Protein AF-A0A7J3XGK4-F1 (afdb_monomer_lite)

Secondary structure (DSSP, 8-state):
-HHHHHHHHHHHHHHHHHHHHHHHH----HHHHHHHHHHHHHHHHHHHHHHHT-HHHHHHHHHHHHHHHHHHHHTTS-----------EEEEEE---S--HHHHHHHHHHHTTSEEEEEEPPHHHHHHHHSS--SS-HHHHHHHHHTSTT-SEEEEPPSS-TTHHHH-

Radius of gyration: 22.49 Å; chains: 1; bounding box: 47×20×63 Å

Foldseek 3Di:
DVVLLVVLVLLLVQLVQQLVQFVVFFPDDPVLVVLSVQLVVLSVVLVVCSVVVNSVSSVVSSVSSVVSSVVCVVVVRGDGDGPDPPFDEFEDEDQCFPPDVVNLVVLQVRLVNGAYEYEHEAQLRCCVPVVDGGPDHSVVSLVVVCPRPSHNYYDYADPPDRCVVVVD

pLDDT: mean 93.11, std 8.13, range [58.28, 98.62]

Structure (mmCIF, N/CA/C/O backbone):
data_AF-A0A7J3XGK4-F1
#
_entry.id   AF-A0A7J3XGK4-F1
#
loop_
_atom_site.group_PDB
_atom_site.id
_atom_site.type_symbol
_atom_site.label_atom_id
_atom_site.label_alt_id
_atom_site.label_comp_id
_atom_site.label_asym_id
_atom_site.label_entity_id
_atom_site.label_seq_id
_atom_site.pdbx_PDB_ins_code
_atom_site.Cartn_x
_atom_site.Cartn_y
_atom_site.Cartn_z
_atom_site.occupancy
_atom_site.B_iso_or_equiv
_atom_site.auth_seq_id
_atom_site.auth_comp_id
_atom_site.auth_asym_id
_atom_site.auth_atom_id
_atom_site.pdbx_PDB_model_num
ATOM 1 N N . MET A 1 1 ? 12.797 5.877 7.752 1.00 58.28 1 MET A N 1
ATOM 2 C CA . MET A 1 1 ? 12.320 6.510 9.002 1.00 58.28 1 MET A CA 1
ATOM 3 C C . MET A 1 1 ? 11.193 7.511 8.758 1.00 58.28 1 MET A C 1
ATOM 5 O O . MET A 1 1 ? 10.079 7.204 9.151 1.00 58.28 1 MET A O 1
ATOM 9 N N . ALA A 1 2 ? 11.409 8.640 8.064 1.00 64.44 2 ALA A N 1
ATOM 10 C CA . ALA A 1 2 ? 10.348 9.642 7.834 1.00 64.44 2 ALA A CA 1
ATOM 11 C C . ALA A 1 2 ? 9.125 9.102 7.058 1.00 64.44 2 ALA A C 1
ATOM 13 O O . ALA A 1 2 ? 7.986 9.375 7.422 1.00 64.44 2 ALA A O 1
ATOM 14 N N . GLU A 1 3 ? 9.355 8.275 6.034 1.00 72.81 3 GLU A N 1
ATOM 15 C CA . GLU A 1 3 ? 8.289 7.653 5.233 1.00 72.81 3 GLU A CA 1
ATOM 16 C C . GLU A 1 3 ? 7.440 6.655 6.041 1.00 72.81 3 GLU A C 1
ATOM 18 O O . GLU A 1 3 ? 6.212 6.676 5.977 1.00 72.81 3 GLU A O 1
ATOM 23 N N . GLN A 1 4 ? 8.084 5.819 6.862 1.00 74.50 4 GLN A N 1
ATOM 24 C CA . GLN A 1 4 ? 7.395 4.879 7.754 1.00 74.50 4 GLN A CA 1
ATOM 25 C C . GLN A 1 4 ? 6.566 5.624 8.804 1.00 74.50 4 GLN A C 1
ATOM 27 O O . GLN A 1 4 ?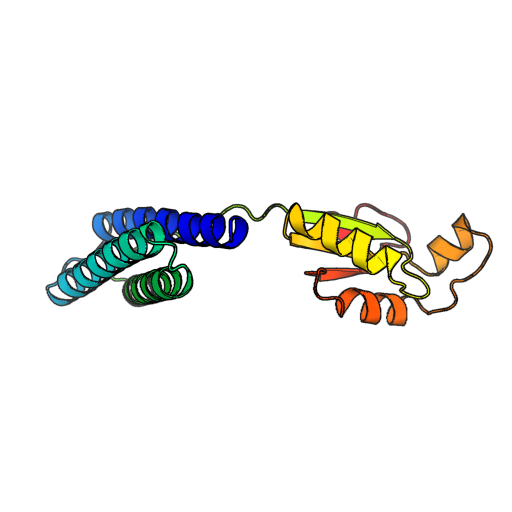 5.404 5.285 9.007 1.00 74.50 4 GLN A O 1
ATOM 32 N N . ALA A 1 5 ? 7.120 6.681 9.403 1.00 78.38 5 ALA A N 1
ATOM 33 C CA . ALA A 1 5 ? 6.404 7.516 10.362 1.00 78.38 5 ALA A CA 1
ATOM 34 C C . ALA A 1 5 ? 5.151 8.164 9.746 1.00 78.38 5 ALA A C 1
ATOM 36 O O . ALA A 1 5 ? 4.084 8.144 10.358 1.00 78.38 5 ALA A O 1
ATOM 37 N N . ALA A 1 6 ? 5.259 8.704 8.526 1.00 81.06 6 ALA A N 1
ATOM 38 C CA . ALA A 1 6 ? 4.127 9.290 7.809 1.00 81.06 6 ALA A CA 1
ATOM 39 C C . ALA A 1 6 ? 3.041 8.246 7.501 1.00 81.06 6 ALA A C 1
ATOM 41 O O . ALA A 1 6 ? 1.852 8.513 7.678 1.00 81.06 6 ALA A O 1
ATOM 42 N N . ARG A 1 7 ? 3.449 7.038 7.098 1.00 84.06 7 ARG A N 1
ATOM 43 C CA . ARG A 1 7 ? 2.535 5.932 6.803 1.00 84.06 7 ARG A CA 1
ATOM 44 C C . ARG A 1 7 ? 1.763 5.474 8.040 1.00 84.06 7 ARG A C 1
ATOM 46 O O . ARG A 1 7 ? 0.538 5.411 7.991 1.00 84.06 7 ARG A O 1
ATOM 53 N N . VAL A 1 8 ? 2.460 5.201 9.145 1.00 90.56 8 VAL A N 1
ATOM 54 C CA . VAL A 1 8 ? 1.820 4.770 10.400 1.00 90.56 8 VAL A CA 1
ATOM 55 C C . VAL A 1 8 ? 0.898 5.857 10.942 1.00 90.56 8 VAL A C 1
ATOM 57 O O . VAL A 1 8 ? -0.2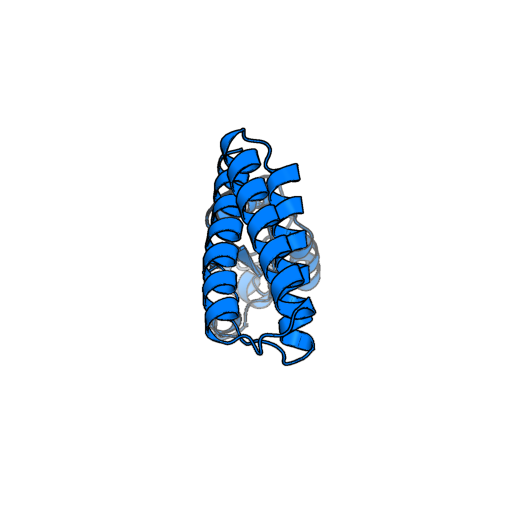17 5.555 11.354 1.00 90.56 8 VAL A O 1
ATOM 60 N N . ARG A 1 9 ? 1.301 7.132 10.862 1.00 91.56 9 ARG A N 1
ATOM 61 C CA . ARG A 1 9 ? 0.440 8.262 11.234 1.00 91.56 9 ARG A CA 1
ATOM 62 C C . ARG A 1 9 ? -0.859 8.286 10.427 1.00 91.56 9 ARG A C 1
ATOM 64 O O . ARG A 1 9 ? -1.925 8.436 11.012 1.00 91.56 9 ARG A O 1
ATOM 71 N N . GLY A 1 10 ? -0.778 8.068 9.113 1.00 89.69 10 GLY A N 1
ATOM 72 C CA . GLY A 1 10 ? -1.961 7.953 8.260 1.00 89.69 10 GLY A CA 1
ATOM 73 C C . GLY A 1 10 ? -2.892 6.810 8.680 1.00 89.69 10 GLY A C 1
ATOM 74 O O . GLY A 1 10 ? -4.109 6.986 8.685 1.00 89.69 10 GLY A O 1
ATOM 75 N N . TYR A 1 11 ? -2.339 5.663 9.088 1.00 93.25 11 TYR A N 1
ATOM 76 C CA . TYR A 1 11 ? -3.133 4.546 9.608 1.00 93.25 11 TYR A CA 1
ATOM 77 C C . TYR A 1 11 ? -3.801 4.871 10.948 1.00 93.25 11 TYR A C 1
ATOM 79 O O . TYR A 1 11 ? -4.999 4.649 11.092 1.00 93.25 11 TYR A O 1
ATOM 87 N N . VAL A 1 12 ? -3.077 5.487 11.886 1.00 95.12 12 VAL A N 1
ATOM 88 C CA . VAL A 1 12 ? -3.631 5.949 13.172 1.00 95.12 12 VAL A CA 1
ATOM 89 C C . VAL A 1 12 ? -4.771 6.954 12.961 1.00 95.12 12 VAL A C 1
ATOM 91 O O . VAL A 1 12 ? -5.818 6.850 13.599 1.00 95.12 12 VAL A O 1
ATOM 94 N N . GLU A 1 13 ? -4.611 7.911 12.045 1.00 94.06 13 GLU A N 1
ATOM 95 C CA . GLU A 1 13 ? -5.657 8.887 11.714 1.00 94.06 13 GLU A CA 1
ATOM 96 C C . GLU A 1 13 ? -6.886 8.240 11.060 1.00 94.06 13 GLU A C 1
ATOM 98 O O . GLU A 1 13 ? -8.018 8.628 11.362 1.00 94.06 13 GLU A O 1
ATOM 103 N N . SER A 1 14 ? -6.678 7.263 10.171 1.00 93.69 14 SER A N 1
ATOM 104 C CA . SER A 1 14 ? -7.757 6.487 9.548 1.00 93.69 14 SER A CA 1
ATOM 105 C C . SER A 1 14 ? -8.525 5.672 10.591 1.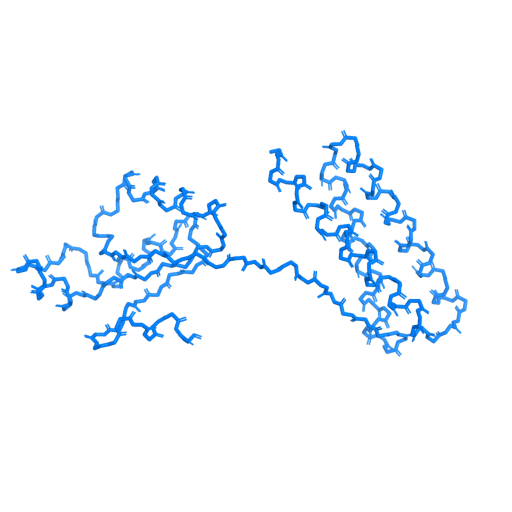00 93.69 14 SER A C 1
ATOM 107 O O . SER A 1 14 ? -9.751 5.761 10.640 1.00 93.69 14 SER A O 1
ATOM 109 N N . LEU A 1 15 ? -7.813 4.953 11.466 1.00 96.00 15 LEU A N 1
ATOM 110 C CA . LEU A 1 15 ? -8.390 4.170 12.558 1.00 96.00 15 LEU A CA 1
ATOM 111 C C . LEU A 1 15 ? -9.196 5.031 13.524 1.00 96.00 15 LEU A C 1
ATOM 113 O O . LEU A 1 15 ? -10.334 4.692 13.824 1.00 96.00 15 LEU A O 1
ATOM 117 N N . SER A 1 16 ? -8.652 6.173 13.942 1.00 96.50 16 SER A N 1
ATOM 118 C CA . SER A 1 16 ? -9.355 7.118 14.814 1.00 96.50 16 SER A CA 1
ATOM 119 C C . SER A 1 16 ? -10.711 7.540 14.231 1.00 96.50 16 SER A C 1
ATOM 121 O O . SER A 1 16 ? -11.732 7.495 14.911 1.00 96.50 16 SER A O 1
ATOM 123 N N . LYS A 1 17 ? -10.757 7.877 12.934 1.00 95.31 17 LYS A N 1
ATOM 124 C CA . LYS A 1 17 ? -12.008 8.262 12.257 1.00 95.31 17 LYS A CA 1
ATOM 125 C C . LYS A 1 17 ? -12.980 7.092 12.109 1.00 95.31 17 LYS A C 1
ATOM 127 O O . LYS A 1 17 ? -14.165 7.259 12.381 1.00 95.31 17 LYS A O 1
ATOM 132 N N . ALA A 1 18 ? -12.484 5.929 11.688 1.00 96.31 18 ALA A N 1
ATOM 133 C CA . ALA A 1 18 ? -13.298 4.727 11.524 1.00 96.31 18 ALA A CA 1
ATOM 134 C C . ALA A 1 18 ? -13.924 4.280 12.851 1.00 96.31 18 ALA A C 1
ATOM 136 O O . ALA A 1 18 ? -15.085 3.888 12.881 1.00 96.31 18 ALA A O 1
ATOM 137 N N . LEU A 1 19 ? -13.181 4.393 13.952 1.00 96.94 19 LEU A N 1
ATOM 138 C CA . LEU A 1 19 ? -13.653 4.060 15.288 1.00 96.94 19 LEU A CA 1
ATOM 139 C C . LEU A 1 19 ? -14.762 5.015 15.763 1.00 96.94 19 LEU A C 1
ATOM 141 O O . LEU A 1 19 ? -15.783 4.555 16.270 1.00 96.94 19 LEU A O 1
ATOM 145 N N . GLU A 1 20 ? -14.620 6.324 15.543 1.00 96.75 20 GLU A N 1
ATOM 146 C CA . GLU A 1 20 ? -15.681 7.296 15.851 1.00 96.75 20 GLU A CA 1
ATOM 147 C C . GLU A 1 20 ? -16.951 7.052 15.017 1.00 96.75 20 GLU A C 1
ATOM 149 O O . GLU A 1 20 ? -18.065 7.056 15.545 1.00 96.75 20 GLU A O 1
ATOM 154 N N . GLU A 1 21 ? -16.796 6.749 13.725 1.00 96.69 21 GLU A N 1
ATOM 155 C CA . GLU A 1 21 ? -17.900 6.327 12.856 1.00 96.69 21 GLU A CA 1
ATOM 156 C C . GLU A 1 21 ? -18.571 5.038 13.351 1.00 96.69 21 GLU A C 1
ATOM 158 O O . GLU A 1 21 ? -19.802 4.961 13.403 1.00 96.69 21 GLU A O 1
ATOM 163 N N . ALA A 1 22 ? -17.767 4.046 13.741 1.00 96.31 22 ALA A N 1
ATOM 164 C CA . ALA A 1 22 ? -18.244 2.764 14.231 1.00 96.31 22 ALA A CA 1
ATOM 165 C C . ALA A 1 22 ? -19.036 2.927 15.533 1.00 96.31 22 ALA A C 1
ATOM 167 O O . ALA A 1 22 ? -20.109 2.343 15.674 1.00 96.31 22 ALA A O 1
ATOM 168 N N . LYS A 1 23 ? -18.558 3.761 16.463 1.00 97.00 23 LYS A N 1
ATOM 169 C CA . LYS A 1 23 ? -19.255 4.094 17.715 1.00 97.00 23 LYS A CA 1
ATOM 170 C C . LYS A 1 23 ? -20.601 4.760 17.451 1.00 97.00 23 LYS A C 1
ATOM 172 O O . LYS A 1 23 ? -21.606 4.382 18.049 1.00 97.00 23 LYS A O 1
ATOM 177 N N . ALA A 1 24 ? -20.643 5.716 16.526 1.00 96.38 24 ALA A N 1
ATOM 178 C CA . ALA A 1 24 ? -21.870 6.435 16.197 1.00 96.38 24 ALA A CA 1
ATOM 179 C C . ALA A 1 24 ? -22.964 5.532 15.593 1.00 96.38 24 ALA A C 1
ATOM 181 O O . ALA A 1 24 ? -24.147 5.854 15.695 1.00 96.38 24 ALA A O 1
ATOM 182 N N . ARG A 1 25 ? -22.582 4.417 14.956 1.00 95.94 25 ARG A N 1
ATOM 183 C CA . ARG A 1 25 ? -23.495 3.523 14.219 1.00 95.94 25 ARG A CA 1
ATOM 184 C C . ARG A 1 25 ? -23.607 2.116 14.810 1.00 95.94 25 ARG A C 1
ATOM 186 O O . ARG A 1 25 ? -24.273 1.264 14.222 1.00 95.94 25 ARG A O 1
ATOM 193 N N . ALA A 1 26 ? -22.969 1.858 15.950 1.00 95.50 26 ALA A N 1
ATOM 194 C CA . ALA A 1 26 ? -22.941 0.537 16.559 1.00 95.50 26 ALA A CA 1
ATOM 195 C C . ALA A 1 26 ? -24.309 0.122 17.119 1.00 95.50 26 ALA A C 1
ATOM 197 O O . ALA A 1 26 ? -25.015 0.886 17.779 1.00 95.50 26 ALA A O 1
ATOM 198 N N . ARG A 1 27 ? -24.646 -1.150 16.914 1.00 95.44 27 ARG A N 1
ATOM 199 C CA . ARG A 1 27 ? -25.719 -1.857 17.612 1.00 95.44 27 ARG A CA 1
ATOM 200 C C . ARG A 1 27 ? -25.179 -2.323 18.956 1.00 95.44 27 ARG A C 1
ATOM 202 O O . ARG A 1 27 ? -24.599 -3.399 19.064 1.00 95.44 27 ARG A O 1
ATOM 209 N N . TRP A 1 28 ? -25.317 -1.472 19.964 1.00 97.06 28 TRP A N 1
ATOM 210 C CA . TRP A 1 28 ? -24.689 -1.685 21.261 1.00 97.06 28 TRP A CA 1
ATOM 211 C C . TRP A 1 28 ? -25.213 -2.930 21.988 1.00 97.06 28 TRP A C 1
ATOM 213 O O . TRP A 1 28 ? -26.389 -3.032 22.330 1.00 97.06 28 TRP A O 1
ATOM 223 N N . SER A 1 29 ? -24.288 -3.844 22.271 1.00 96.88 29 SER A N 1
ATOM 224 C CA . SER A 1 29 ? -24.397 -4.917 23.258 1.00 96.88 29 SER A CA 1
ATOM 225 C C . SER A 1 29 ? -23.173 -4.861 24.175 1.00 96.88 29 SER A C 1
ATOM 227 O O . SER A 1 29 ? -22.225 -4.117 23.908 1.00 96.88 29 SER A O 1
ATOM 229 N N . ARG A 1 30 ? -23.157 -5.662 25.244 1.00 97.12 30 ARG A N 1
ATOM 230 C CA . ARG A 1 30 ? -21.994 -5.747 26.139 1.00 97.12 30 ARG A CA 1
ATOM 231 C C . ARG A 1 30 ? -20.737 -6.207 25.392 1.00 97.12 30 ARG A C 1
ATOM 233 O O . ARG A 1 30 ? -19.654 -5.686 25.630 1.00 97.12 30 ARG A O 1
ATOM 240 N N . GLU A 1 31 ? -20.895 -7.157 24.478 1.00 96.75 31 GLU A N 1
ATOM 241 C CA . GLU A 1 31 ? -19.822 -7.710 23.650 1.00 96.75 31 GLU A CA 1
ATOM 242 C C . GLU A 1 31 ? -19.295 -6.661 22.665 1.00 96.75 31 GLU A C 1
ATOM 244 O O . GLU A 1 31 ? -18.086 -6.477 22.551 1.00 96.75 31 GLU A O 1
ATOM 249 N N . VAL A 1 32 ? -20.194 -5.920 22.005 1.00 97.56 32 VAL A N 1
ATOM 250 C CA . VAL A 1 32 ? -19.811 -4.826 21.097 1.00 97.56 32 VAL A CA 1
ATOM 251 C C . VAL A 1 32 ? -19.089 -3.718 21.859 1.00 97.56 32 VAL A C 1
ATOM 253 O O . VAL A 1 32 ? -18.067 -3.222 21.390 1.00 97.56 32 VAL A O 1
ATOM 256 N N . GLN A 1 33 ? -19.577 -3.359 23.049 1.00 97.75 33 GLN A N 1
ATOM 257 C CA . GLN A 1 33 ? -18.936 -2.358 23.897 1.00 97.75 33 GLN A CA 1
ATOM 258 C C . GLN A 1 33 ? -17.512 -2.768 24.283 1.00 97.75 33 GLN A C 1
ATOM 260 O O . GLN A 1 33 ? -16.612 -1.934 24.230 1.00 97.75 33 GLN A O 1
ATOM 265 N N . GLU A 1 34 ? -17.287 -4.041 24.614 1.00 98.06 34 GLU A N 1
ATOM 266 C CA . GLU A 1 34 ? -15.948 -4.527 24.951 1.00 98.06 34 GLU A CA 1
ATOM 267 C C . GLU A 1 34 ? -15.011 -4.545 23.738 1.00 98.06 34 GLU A C 1
ATOM 269 O O . GLU A 1 34 ? -13.865 -4.118 23.853 1.00 98.06 34 GLU A O 1
ATOM 274 N N . ILE A 1 35 ? -15.488 -4.967 22.562 1.00 98.06 35 ILE A N 1
ATOM 275 C CA . ILE A 1 35 ? -14.665 -4.971 21.343 1.00 98.06 35 ILE A CA 1
ATOM 276 C C . ILE A 1 35 ? -14.282 -3.543 20.940 1.00 98.06 35 ILE A C 1
ATOM 278 O O . ILE A 1 35 ? -13.116 -3.289 20.649 1.00 98.06 35 ILE A O 1
ATOM 282 N N . VAL A 1 36 ? -15.227 -2.597 20.980 1.00 97.94 36 VAL A N 1
ATOM 283 C CA . VAL A 1 36 ? -14.938 -1.183 20.694 1.00 97.94 36 VAL A CA 1
ATOM 284 C C . VAL A 1 36 ? -13.947 -0.609 21.708 1.00 97.94 36 VAL A C 1
ATOM 286 O O . VAL A 1 36 ? -12.986 0.043 21.304 1.00 97.94 36 VAL A O 1
ATOM 289 N N . ARG A 1 37 ? -14.122 -0.903 23.003 1.00 98.19 37 ARG A N 1
ATOM 290 C CA . ARG A 1 37 ? -13.188 -0.484 24.060 1.00 98.19 37 ARG A CA 1
ATOM 291 C C . ARG A 1 37 ? -11.782 -1.036 23.822 1.00 98.19 37 ARG A C 1
ATOM 293 O O . ARG A 1 37 ? -10.803 -0.317 23.994 1.00 98.19 37 ARG A O 1
ATOM 300 N N . LEU A 1 38 ? -11.661 -2.303 23.423 1.00 98.38 38 LEU A N 1
ATOM 301 C CA . LEU A 1 38 ? -10.371 -2.897 23.072 1.00 98.38 38 LEU A CA 1
ATOM 302 C C . LEU A 1 38 ? -9.751 -2.193 21.859 1.00 98.38 38 LEU A C 1
ATOM 304 O O . LEU A 1 38 ? -8.581 -1.826 21.920 1.00 98.38 38 LEU A O 1
ATOM 308 N N . SER A 1 39 ? -10.518 -1.932 20.797 1.00 98.19 39 SER A N 1
ATOM 309 C CA . SER A 1 39 ? -10.035 -1.153 19.648 1.00 98.19 39 SER A CA 1
ATOM 310 C C . SER A 1 39 ? -9.554 0.251 20.043 1.00 98.19 39 SER A C 1
ATOM 312 O O . SER A 1 39 ? -8.544 0.708 19.510 1.00 98.19 39 SER A O 1
ATOM 314 N N . GLU A 1 40 ? -10.225 0.923 20.987 1.00 98.31 40 GLU A N 1
ATOM 315 C CA . GLU A 1 40 ? -9.792 2.217 21.542 1.00 98.31 40 GLU A CA 1
ATOM 316 C C . GLU A 1 40 ? -8.447 2.115 22.266 1.00 98.31 40 GLU A C 1
ATOM 318 O O . GLU A 1 40 ? -7.557 2.925 22.017 1.00 98.31 40 GLU A O 1
ATOM 323 N N . LEU A 1 41 ? -8.269 1.100 23.116 1.00 98.56 41 LEU A N 1
ATOM 324 C CA . LEU A 1 41 ? -7.006 0.886 23.828 1.00 98.56 41 LEU A CA 1
ATOM 325 C C . LEU A 1 41 ? -5.843 0.661 22.857 1.00 98.56 41 LEU A C 1
ATOM 327 O O . LEU A 1 41 ? -4.813 1.318 22.972 1.00 98.56 41 LEU A O 1
ATOM 331 N N . TYR A 1 42 ? -6.035 -0.181 21.841 1.00 98.62 42 TYR A N 1
ATOM 332 C CA . TYR A 1 42 ? -5.006 -0.421 20.828 1.00 98.62 42 TYR A CA 1
ATOM 333 C C . TYR A 1 42 ? -4.724 0.808 19.947 1.00 98.62 42 TYR A C 1
ATOM 335 O O . TYR A 1 42 ? -3.601 0.974 19.469 1.00 98.62 42 TYR A O 1
ATOM 343 N N . LEU A 1 43 ? -5.702 1.697 19.739 1.00 98.25 43 LEU A N 1
ATOM 344 C CA . LEU A 1 43 ? -5.465 2.988 19.090 1.00 98.25 43 LEU A CA 1
ATOM 345 C C . LEU A 1 43 ? -4.577 3.898 19.957 1.00 98.25 43 LEU A C 1
ATOM 347 O O . LEU A 1 43 ? -3.685 4.560 19.423 1.00 98.25 43 LEU A O 1
ATOM 351 N N . GLU A 1 44 ? -4.794 3.935 21.273 1.00 98.50 44 GLU A N 1
ATOM 352 C CA . GLU A 1 44 ? -3.934 4.688 22.194 1.00 98.50 44 GLU A CA 1
ATOM 353 C C . GLU A 1 44 ? -2.522 4.092 22.272 1.00 98.50 44 GLU A C 1
ATOM 355 O O . GLU A 1 44 ? -1.544 4.838 22.175 1.00 98.50 44 GLU A O 1
ATOM 360 N N . ASP A 1 45 ? -2.394 2.764 22.307 1.00 98.56 45 ASP A N 1
ATOM 361 C CA . ASP A 1 45 ? -1.098 2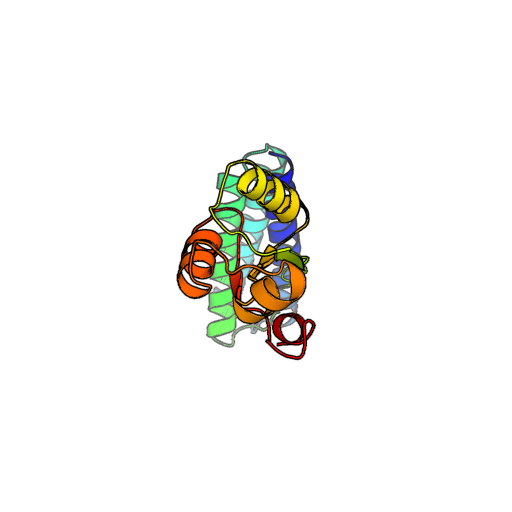.080 22.226 1.00 98.56 45 ASP A CA 1
ATOM 362 C C . ASP A 1 45 ? -0.375 2.428 20.917 1.00 98.56 45 ASP A C 1
ATOM 364 O O . ASP A 1 45 ? 0.807 2.779 20.915 1.00 98.56 45 ASP A O 1
ATOM 368 N N . ALA A 1 46 ? -1.090 2.421 19.788 1.00 98.19 46 ALA A N 1
ATOM 369 C CA . ALA A 1 46 ? -0.523 2.808 18.501 1.00 98.19 46 ALA A CA 1
ATOM 370 C C . ALA A 1 46 ? -0.001 4.254 18.504 1.00 98.19 46 ALA A C 1
ATOM 372 O O . ALA A 1 46 ? 1.095 4.513 17.999 1.00 98.19 46 ALA A O 1
ATOM 373 N N . LYS A 1 47 ? -0.753 5.200 19.086 1.00 98.00 47 LYS A N 1
ATOM 374 C CA . LYS A 1 47 ? -0.314 6.598 19.249 1.00 98.00 47 LYS A CA 1
ATOM 375 C C . LYS A 1 47 ? 0.923 6.692 20.144 1.00 98.00 47 LYS A C 1
ATOM 377 O O . LYS A 1 47 ? 1.853 7.431 19.814 1.00 98.00 47 LYS A O 1
ATOM 382 N N . TYR A 1 48 ? 0.954 5.929 21.235 1.00 98.19 48 TYR A N 1
ATOM 383 C CA . TYR A 1 48 ? 2.076 5.877 22.165 1.00 98.19 48 TYR A CA 1
ATOM 384 C C . TYR A 1 48 ? 3.351 5.370 21.483 1.00 98.19 48 TYR A C 1
ATOM 386 O O . TYR A 1 48 ? 4.349 6.093 21.437 1.00 98.19 48 TYR A O 1
ATOM 394 N N . TYR A 1 49 ? 3.319 4.190 20.860 1.00 97.88 49 TYR A N 1
ATOM 395 C CA . TYR A 1 49 ? 4.490 3.624 20.182 1.00 97.88 49 TYR A CA 1
ATOM 396 C C . TYR A 1 49 ? 4.941 4.466 18.982 1.00 97.88 49 TYR A C 1
ATOM 398 O O . TYR A 1 49 ? 6.143 4.629 18.760 1.00 97.88 49 TYR A O 1
ATOM 406 N N . LEU A 1 50 ? 4.003 5.094 18.260 1.00 95.75 50 LEU A N 1
ATOM 407 C CA . LEU A 1 50 ? 4.332 6.060 17.210 1.00 95.75 50 LEU A CA 1
ATOM 408 C C . LEU A 1 50 ? 5.117 7.256 17.769 1.00 95.75 50 LEU A C 1
ATOM 410 O O . LEU A 1 50 ? 6.071 7.701 17.129 1.00 95.75 50 LEU A O 1
ATOM 414 N N . SER A 1 51 ? 4.745 7.762 18.950 1.00 96.06 51 SER A N 1
ATOM 415 C CA . SER A 1 51 ? 5.443 8.879 19.606 1.00 96.06 51 SER A CA 1
ATOM 416 C C . SER A 1 51 ? 6.870 8.523 20.038 1.00 96.06 51 SER A C 1
ATOM 418 O O . SER A 1 51 ? 7.749 9.381 20.009 1.00 96.06 51 SER A O 1
ATOM 420 N N . LEU A 1 52 ? 7.116 7.249 20.362 1.00 96.56 52 LEU A N 1
ATOM 421 C CA . LEU A 1 52 ? 8.441 6.716 20.688 1.00 96.56 52 LEU A CA 1
ATOM 422 C C . LEU A 1 52 ? 9.290 6.383 19.450 1.00 96.56 52 LEU A C 1
ATOM 424 O O . LEU A 1 52 ? 10.472 6.073 19.581 1.00 96.56 52 LEU A O 1
ATOM 428 N N . GLY A 1 53 ? 8.707 6.428 18.249 1.00 94.12 53 GLY A N 1
ATOM 429 C CA . GLY A 1 53 ? 9.378 6.024 17.014 1.00 94.12 53 GLY A CA 1
ATOM 430 C C . GLY A 1 53 ? 9.423 4.508 16.778 1.00 94.12 53 GLY A C 1
ATOM 431 O O . GLY A 1 53 ? 10.093 4.070 15.841 1.00 94.12 53 GLY A O 1
ATOM 432 N N . ASP A 1 54 ? 8.702 3.708 17.572 1.00 96.69 54 ASP A N 1
ATOM 433 C CA . ASP A 1 54 ? 8.533 2.270 17.342 1.00 96.69 54 ASP A CA 1
ATOM 434 C C . ASP A 1 54 ? 7.392 2.022 16.344 1.00 96.69 54 ASP A C 1
ATOM 436 O O . ASP A 1 54 ? 6.242 1.730 16.683 1.00 96.69 54 ASP A O 1
ATOM 440 N N . TYR A 1 55 ? 7.722 2.176 15.063 1.00 93.88 55 TYR A N 1
ATOM 441 C CA . TYR A 1 55 ? 6.750 2.074 13.976 1.00 93.88 55 TYR A CA 1
ATOM 442 C C . TYR A 1 55 ? 6.237 0.650 13.751 1.00 93.88 55 TYR A C 1
ATOM 444 O O . TYR A 1 55 ? 5.141 0.489 13.214 1.00 93.88 55 TYR A O 1
ATOM 452 N N . ILE A 1 56 ? 7.008 -0.375 14.122 1.00 95.19 56 ILE A N 1
ATOM 453 C CA . ILE A 1 56 ? 6.606 -1.773 13.932 1.00 95.19 56 ILE A CA 1
ATOM 454 C C . ILE A 1 56 ? 5.503 -2.100 14.932 1.00 95.19 56 ILE A C 1
ATOM 456 O O . ILE A 1 56 ? 4.419 -2.517 14.518 1.00 95.19 56 ILE A O 1
ATOM 460 N N . THR A 1 57 ? 5.743 -1.829 16.216 1.00 97.62 57 THR A N 1
ATOM 461 C CA . THR A 1 57 ? 4.755 -2.067 17.271 1.00 97.62 57 THR A CA 1
ATOM 462 C C . THR A 1 57 ? 3.522 -1.193 17.063 1.00 97.62 57 THR A C 1
ATOM 464 O O . THR A 1 57 ? 2.405 -1.702 17.095 1.00 97.62 57 THR A O 1
ATOM 467 N N . ALA A 1 58 ? 3.700 0.085 16.707 1.00 97.62 58 ALA A N 1
ATOM 468 C CA . ALA A 1 58 ? 2.577 0.959 16.375 1.00 97.62 58 ALA A CA 1
ATOM 469 C C . ALA A 1 58 ? 1.722 0.407 15.218 1.00 97.62 58 ALA A C 1
ATOM 471 O O . ALA A 1 58 ? 0.496 0.416 15.300 1.00 97.62 58 ALA A O 1
ATOM 472 N N . THR A 1 59 ? 2.346 -0.120 14.156 1.00 96.38 59 THR A N 1
ATOM 473 C CA . THR A 1 59 ? 1.614 -0.740 13.034 1.00 96.38 59 THR A CA 1
ATOM 474 C C . THR A 1 59 ? 0.857 -1.990 13.477 1.00 96.38 59 THR A C 1
ATOM 476 O O . THR A 1 59 ? -0.277 -2.191 13.048 1.00 96.38 59 THR A O 1
ATOM 479 N N . ALA A 1 60 ? 1.458 -2.820 14.335 1.00 98.12 60 ALA A N 1
ATOM 480 C CA . ALA A 1 60 ? 0.811 -4.016 14.866 1.00 98.12 60 ALA A CA 1
ATOM 481 C C . ALA A 1 60 ? -0.428 -3.665 15.706 1.00 98.12 60 ALA A C 1
ATOM 483 O O . ALA A 1 60 ? -1.481 -4.274 15.516 1.00 98.12 60 ALA A O 1
ATOM 484 N N . CYS A 1 61 ? -0.332 -2.642 16.563 1.00 98.44 61 CYS A N 1
ATOM 485 C CA . CYS A 1 61 ? -1.464 -2.143 17.345 1.00 98.44 61 CYS A CA 1
ATOM 486 C C . CYS A 1 61 ? -2.602 -1.640 16.446 1.00 98.44 61 CYS A C 1
ATOM 488 O O . CYS A 1 61 ? -3.759 -2.000 16.670 1.00 98.44 61 CYS A O 1
ATOM 490 N N . VAL A 1 62 ? -2.281 -0.877 15.390 1.00 97.56 62 VAL A N 1
ATOM 491 C CA . VAL A 1 62 ? -3.293 -0.433 14.419 1.00 97.56 62 VAL A CA 1
ATOM 492 C C . VAL A 1 62 ? -3.962 -1.628 13.744 1.00 97.56 62 VAL A C 1
ATOM 494 O O . VAL A 1 62 ? -5.182 -1.727 13.786 1.00 97.56 62 VAL A O 1
ATOM 497 N N . ALA A 1 63 ? -3.190 -2.563 13.185 1.00 97.44 63 ALA A N 1
ATOM 498 C CA . ALA A 1 63 ? -3.739 -3.716 12.471 1.00 97.44 63 ALA A CA 1
ATOM 499 C C . ALA A 1 63 ? -4.660 -4.577 13.356 1.00 97.44 63 ALA A C 1
ATOM 501 O O . ALA A 1 63 ? -5.687 -5.071 12.888 1.00 97.44 63 ALA A O 1
ATOM 502 N N . TYR A 1 64 ? -4.323 -4.731 14.641 1.00 98.38 64 TYR A N 1
ATOM 503 C CA . TYR A 1 64 ? -5.169 -5.446 15.594 1.00 98.38 64 TYR A CA 1
ATOM 504 C C . TYR A 1 64 ? -6.507 -4.724 15.823 1.00 98.38 64 TYR A C 1
ATOM 506 O O . TYR A 1 64 ? -7.569 -5.338 15.713 1.00 98.38 64 TYR A O 1
ATOM 514 N N . ALA A 1 65 ? -6.474 -3.412 16.073 1.00 98.19 65 ALA A N 1
ATOM 515 C CA . ALA A 1 65 ? -7.681 -2.606 16.249 1.00 98.19 65 ALA A CA 1
ATOM 516 C C . ALA A 1 65 ? -8.556 -2.549 14.984 1.00 98.19 65 ALA A C 1
ATOM 518 O O . ALA A 1 65 ? -9.783 -2.615 15.094 1.00 98.19 65 ALA A O 1
ATOM 519 N N . GLU A 1 66 ? -7.942 -2.462 13.797 1.00 97.69 66 GLU A N 1
ATOM 520 C CA . GLU A 1 66 ? -8.643 -2.522 12.509 1.00 97.69 66 GLU A CA 1
ATOM 521 C C . GLU A 1 66 ? -9.373 -3.859 12.342 1.00 97.69 66 GLU A C 1
ATOM 523 O O . GLU A 1 66 ? -10.556 -3.864 12.010 1.00 97.69 66 GLU A O 1
ATOM 528 N N . GLY A 1 67 ? -8.713 -4.982 12.652 1.00 98.06 67 GLY A N 1
ATOM 529 C CA . GLY A 1 67 ? -9.321 -6.314 12.588 1.00 98.06 67 GLY A CA 1
ATOM 530 C C . GLY A 1 67 ? -10.511 -6.488 13.539 1.00 98.06 67 GLY A C 1
ATOM 531 O O . GLY A 1 67 ? -11.533 -7.060 13.153 1.00 98.06 67 GLY A O 1
ATOM 532 N N . LEU A 1 68 ? -10.418 -5.946 14.759 1.00 98.19 68 LEU A N 1
ATOM 533 C CA . LEU A 1 68 ? -11.534 -5.925 15.709 1.00 98.19 68 LEU A CA 1
ATOM 534 C C . LEU A 1 68 ? -12.740 -5.154 15.148 1.00 98.19 68 LEU A C 1
ATOM 536 O O . LEU A 1 68 ? -13.854 -5.680 15.147 1.00 98.19 68 LEU A O 1
ATOM 540 N N . LEU A 1 69 ? -12.530 -3.946 14.618 1.00 97.50 69 LEU A N 1
ATOM 541 C CA . LEU A 1 69 ? -13.607 -3.151 14.017 1.00 97.50 69 LEU A CA 1
ATOM 542 C C . LEU A 1 69 ? -14.184 -3.815 12.763 1.00 97.50 69 LEU A C 1
ATOM 544 O O . LEU A 1 69 ? -15.405 -3.869 12.599 1.00 97.50 69 LEU A O 1
ATOM 548 N N . ASP A 1 70 ? -13.330 -4.359 11.896 1.00 97.94 70 ASP A N 1
ATOM 549 C CA . ASP A 1 70 ? -13.758 -5.072 10.694 1.00 97.94 70 ASP A CA 1
ATOM 550 C C . ASP A 1 70 ? -14.638 -6.273 11.042 1.00 97.94 70 ASP A C 1
ATOM 552 O O . ASP A 1 70 ? -15.646 -6.492 10.370 1.00 97.94 70 ASP A O 1
ATOM 556 N N . SER A 1 71 ? -14.334 -6.994 12.126 1.00 98.12 71 SER A N 1
ATOM 557 C CA . SER A 1 71 ? -15.183 -8.093 12.593 1.00 98.12 71 SER A CA 1
ATOM 558 C C . SER A 1 71 ? -16.597 -7.620 12.954 1.00 98.12 71 SER A C 1
ATOM 560 O O . SER A 1 71 ? -17.577 -8.235 12.533 1.00 98.12 71 SER A O 1
ATOM 562 N N . LEU A 1 72 ? -16.729 -6.479 13.644 1.00 97.94 72 LEU A N 1
ATOM 563 C CA . LEU A 1 72 ? -18.032 -5.900 13.985 1.00 97.94 72 LEU A CA 1
ATOM 564 C C . LEU A 1 72 ? -18.805 -5.479 12.734 1.00 97.94 72 LEU A C 1
ATOM 566 O O . LEU A 1 72 ? -20.012 -5.717 12.646 1.00 97.94 72 LEU A O 1
ATOM 570 N N . ARG A 1 73 ? -18.115 -4.889 11.752 1.00 97.25 73 ARG A N 1
ATOM 571 C CA . ARG A 1 73 ? -18.719 -4.521 10.466 1.00 97.25 73 ARG A CA 1
ATOM 572 C C . ARG A 1 73 ? -19.191 -5.746 9.690 1.00 97.25 73 ARG A C 1
ATOM 574 O O . ARG A 1 73 ? -20.317 -5.768 9.211 1.00 97.25 73 ARG A O 1
ATOM 581 N N . MET A 1 74 ? -18.368 -6.790 9.603 1.00 97.44 74 MET A N 1
ATOM 582 C CA . MET A 1 74 ? -18.713 -8.038 8.908 1.00 97.44 74 MET A CA 1
ATOM 583 C C . MET A 1 74 ? -19.918 -8.749 9.533 1.00 97.44 74 MET A C 1
ATOM 585 O O . MET A 1 74 ? -20.692 -9.385 8.823 1.00 97.44 74 MET A O 1
ATOM 589 N N . LEU A 1 75 ? -20.098 -8.617 10.848 1.00 97.44 75 LEU A N 1
ATOM 590 C CA . LEU A 1 75 ? -21.262 -9.135 11.568 1.00 97.44 75 LEU A CA 1
ATOM 591 C C . LEU A 1 75 ? -22.504 -8.229 11.455 1.00 97.44 75 LEU A C 1
ATOM 593 O O . LEU A 1 75 ? -23.544 -8.547 12.031 1.00 97.44 75 LEU A O 1
ATOM 597 N N . GLY A 1 76 ? -22.420 -7.098 10.746 1.00 97.06 76 GLY A N 1
ATOM 598 C CA . GLY A 1 76 ? -23.513 -6.129 10.620 1.00 97.06 76 GLY A CA 1
ATOM 599 C C . GLY A 1 76 ? -23.865 -5.433 11.940 1.00 97.06 76 GLY A C 1
ATOM 600 O O . GLY A 1 76 ? -25.004 -4.993 12.131 1.00 97.06 76 GLY A O 1
ATOM 601 N N . LEU A 1 77 ? -22.912 -5.373 12.877 1.00 97.75 77 LEU A N 1
ATOM 602 C CA . LEU A 1 77 ? -23.075 -4.746 14.191 1.00 97.75 77 LEU A CA 1
ATOM 603 C C . LEU A 1 77 ? -22.695 -3.264 14.180 1.00 97.75 77 LEU A C 1
ATOM 605 O O . LEU A 1 77 ? -23.057 -2.542 15.102 1.00 97.75 77 LEU A O 1
ATOM 609 N N . THR A 1 78 ? -21.992 -2.795 13.153 1.00 97.19 78 THR A N 1
ATOM 610 C CA . THR A 1 78 ? -21.701 -1.377 12.927 1.00 97.19 78 THR A CA 1
ATOM 611 C C . THR A 1 78 ? -21.376 -1.126 11.454 1.00 97.19 78 THR A C 1
ATOM 613 O O . THR A 1 78 ? -21.134 -2.066 10.702 1.00 97.19 78 THR A O 1
ATOM 616 N N . GLU A 1 79 ? -21.342 0.141 11.050 1.00 95.06 79 GLU A N 1
ATOM 617 C CA . GLU A 1 79 ? -20.990 0.584 9.703 1.00 95.06 79 GLU A CA 1
ATOM 618 C C . GLU A 1 79 ? -19.975 1.728 9.774 1.00 95.06 79 GLU A C 1
ATOM 620 O O . GLU A 1 79 ? -20.182 2.732 10.463 1.00 95.06 79 GLU A O 1
ATOM 625 N N . PHE A 1 80 ? -18.878 1.599 9.034 1.00 95.06 80 PHE A N 1
ATOM 626 C CA . PHE A 1 80 ? -17.848 2.629 8.918 1.00 95.06 80 PHE A CA 1
ATOM 627 C C . PHE A 1 80 ? -17.029 2.440 7.642 1.00 95.06 80 PHE A C 1
ATOM 629 O O . PHE A 1 80 ? -16.978 1.354 7.047 1.00 95.06 80 PHE A O 1
ATOM 636 N N . SER A 1 81 ? -16.344 3.508 7.246 1.00 91.81 81 SER A N 1
ATOM 637 C CA . SER A 1 81 ? -15.479 3.515 6.073 1.00 91.81 81 SER A CA 1
ATOM 638 C C . SER A 1 81 ? -14.009 3.687 6.450 1.00 91.81 81 SER A C 1
ATOM 640 O O . SER A 1 81 ? -13.646 4.496 7.301 1.00 91.81 81 SER A O 1
ATOM 642 N N . TRP A 1 82 ? -13.131 2.939 5.780 1.00 90.75 82 TRP A N 1
ATOM 643 C CA . TRP A 1 82 ? -11.694 3.174 5.876 1.00 90.75 82 TRP A CA 1
ATOM 644 C C . TRP A 1 82 ? -11.321 4.344 4.968 1.00 90.75 82 TRP A C 1
ATOM 646 O O . TRP A 1 82 ? -11.400 4.229 3.741 1.00 90.75 82 TRP A O 1
ATOM 656 N N . ARG A 1 83 ? -10.852 5.458 5.542 1.00 76.69 83 ARG A N 1
ATOM 657 C CA . ARG A 1 83 ? -10.189 6.502 4.751 1.00 76.69 83 ARG A CA 1
ATOM 658 C C . ARG A 1 83 ? -8.801 6.014 4.364 1.00 76.69 83 ARG A C 1
ATOM 660 O O . ARG A 1 83 ? -7.808 6.317 5.021 1.00 76.69 83 ARG A O 1
ATOM 667 N N . ARG A 1 84 ? -8.714 5.288 3.250 1.00 67.31 84 ARG A N 1
ATOM 668 C CA . ARG A 1 84 ? -7.419 5.086 2.600 1.00 67.31 84 ARG A CA 1
ATOM 669 C C . ARG A 1 84 ? -6.892 6.457 2.200 1.00 67.31 84 ARG A C 1
ATOM 671 O O . ARG A 1 84 ? -7.578 7.195 1.496 1.00 67.31 84 ARG A O 1
ATOM 678 N N . ALA A 1 85 ? -5.695 6.802 2.672 1.00 65.12 85 ALA A N 1
ATOM 679 C CA . ALA A 1 85 ? -4.980 7.952 2.142 1.00 65.12 85 ALA A CA 1
ATOM 680 C C . ALA A 1 85 ? -4.959 7.827 0.614 1.00 65.12 85 ALA A C 1
ATOM 682 O O . ALA A 1 85 ? -4.679 6.740 0.098 1.00 65.12 85 ALA A O 1
ATOM 683 N N . GLU A 1 86 ? -5.294 8.902 -0.101 1.00 66.69 86 GLU A N 1
ATOM 684 C CA . GLU A 1 86 ? -5.150 8.919 -1.552 1.00 66.69 86 GLU A CA 1
ATOM 685 C C . GLU A 1 86 ? -3.692 8.620 -1.883 1.00 66.69 86 GLU A C 1
ATOM 687 O O . GLU A 1 86 ? -2.786 9.424 -1.647 1.00 66.69 86 GLU A O 1
ATOM 692 N N . VAL A 1 87 ? -3.453 7.415 -2.391 1.00 73.50 87 VAL A N 1
ATOM 693 C CA . VAL A 1 87 ? -2.130 7.039 -2.850 1.00 73.50 87 VAL A CA 1
ATOM 694 C C . VAL A 1 87 ? -1.930 7.766 -4.168 1.00 73.50 87 VAL A C 1
ATOM 696 O O . VAL A 1 87 ? -2.560 7.423 -5.171 1.00 73.50 87 VAL A O 1
ATOM 699 N N . ARG A 1 88 ? -1.074 8.794 -4.159 1.00 84.94 88 ARG A N 1
ATOM 700 C CA . ARG A 1 88 ? -0.684 9.493 -5.387 1.00 84.94 88 ARG A CA 1
ATOM 701 C C . ARG A 1 88 ? -0.179 8.459 -6.381 1.00 84.94 88 ARG A C 1
ATOM 703 O O . ARG A 1 88 ? 0.633 7.608 -6.026 1.00 84.94 88 ARG A O 1
ATOM 710 N N . ARG A 1 89 ? -0.675 8.519 -7.610 1.00 88.25 89 ARG A N 1
ATOM 711 C CA . ARG A 1 89 ? -0.219 7.657 -8.700 1.00 88.25 89 ARG A CA 1
ATOM 712 C C . ARG A 1 89 ? 0.832 8.420 -9.488 1.00 88.25 89 ARG A C 1
ATOM 714 O O . ARG A 1 89 ? 0.612 9.574 -9.846 1.00 88.25 89 ARG A O 1
ATOM 721 N N . VAL A 1 90 ? 1.965 7.781 -9.732 1.00 94.06 90 VAL A N 1
ATOM 722 C CA . VAL A 1 90 ? 3.060 8.331 -10.531 1.00 94.06 90 VAL A CA 1
ATOM 723 C C . VAL A 1 90 ? 3.131 7.533 -11.814 1.00 94.06 90 VAL A C 1
ATOM 725 O O . VAL A 1 90 ? 3.079 6.308 -11.777 1.00 94.06 90 VAL A O 1
ATOM 728 N N . LEU A 1 91 ? 3.257 8.222 -12.941 1.00 94.94 91 LEU A N 1
ATOM 729 C CA . LEU A 1 91 ? 3.408 7.591 -14.241 1.00 94.94 91 LEU A CA 1
ATOM 730 C C . LEU A 1 91 ? 4.826 7.816 -14.760 1.00 94.94 91 LEU A C 1
ATOM 732 O O . LEU A 1 91 ? 5.294 8.952 -14.825 1.00 94.94 91 LEU A O 1
ATOM 736 N N . ALA A 1 92 ? 5.476 6.742 -15.189 1.00 96.12 92 ALA A N 1
ATOM 737 C CA . ALA A 1 92 ? 6.667 6.802 -16.022 1.00 96.12 92 ALA A CA 1
ATOM 738 C C . ALA A 1 92 ? 6.407 6.067 -17.339 1.00 96.12 92 ALA A C 1
ATOM 740 O O . ALA A 1 92 ? 5.739 5.037 -17.362 1.00 96.12 92 ALA A O 1
ATOM 741 N N . ALA A 1 93 ? 6.951 6.567 -18.443 1.00 95.06 93 ALA A N 1
ATOM 742 C CA . ALA A 1 93 ? 6.844 5.920 -19.745 1.00 95.06 93 ALA A CA 1
ATOM 743 C C . ALA A 1 93 ? 8.220 5.842 -20.405 1.00 95.06 93 ALA A C 1
ATOM 745 O O . ALA A 1 93 ? 9.021 6.771 -20.296 1.00 95.06 93 ALA A O 1
ATOM 746 N N . GLY A 1 94 ? 8.507 4.739 -21.092 1.00 94.69 94 GLY A N 1
ATOM 747 C CA . GLY A 1 94 ? 9.812 4.550 -21.716 1.00 94.69 94 GLY A CA 1
ATOM 748 C C . GLY A 1 94 ? 9.928 3.263 -22.518 1.00 94.69 94 GLY A C 1
ATOM 749 O O . GLY A 1 94 ? 9.082 2.375 -22.445 1.00 94.69 94 GLY A O 1
ATOM 750 N N . SER A 1 95 ? 11.000 3.152 -23.307 1.00 95.50 95 SER A N 1
ATOM 751 C CA . SER A 1 95 ? 11.315 1.901 -24.002 1.00 95.50 95 SER A CA 1
ATOM 752 C C . SER A 1 95 ? 11.870 0.843 -23.052 1.00 95.50 95 SER A C 1
ATOM 754 O O . SER A 1 95 ? 11.552 -0.322 -23.227 1.00 95.50 95 SER A O 1
ATOM 756 N N . PHE A 1 96 ? 12.680 1.227 -22.059 1.00 96.75 96 PHE A N 1
ATOM 757 C CA . PHE A 1 96 ? 13.322 0.297 -21.111 1.00 96.75 96 PHE A CA 1
ATOM 758 C C . PHE A 1 96 ? 14.022 -0.900 -21.782 1.00 96.75 96 PHE A C 1
ATOM 760 O O . PHE A 1 96 ? 14.054 -2.004 -21.246 1.00 96.75 96 PHE A O 1
ATOM 767 N N . ASP A 1 97 ? 14.570 -0.676 -22.977 1.00 96.81 97 ASP A N 1
ATOM 768 C CA . ASP A 1 97 ? 15.345 -1.678 -23.700 1.00 96.81 97 ASP A CA 1
ATOM 769 C C . ASP A 1 97 ? 16.699 -1.857 -23.008 1.00 96.81 97 ASP A C 1
ATOM 771 O O . ASP A 1 97 ? 17.304 -0.861 -22.604 1.00 96.81 97 ASP A O 1
ATOM 775 N N . LEU A 1 98 ? 17.124 -3.112 -22.828 1.00 96.00 98 LEU A N 1
ATOM 776 C CA . LEU A 1 98 ? 18.298 -3.500 -22.033 1.00 96.00 98 LEU A CA 1
ATOM 777 C C . LEU A 1 98 ? 18.367 -2.766 -20.679 1.00 96.00 98 LEU A C 1
ATOM 779 O O . LEU A 1 98 ? 19.185 -1.867 -20.478 1.00 96.00 98 LEU A O 1
ATOM 783 N N . VAL A 1 99 ? 17.482 -3.135 -19.743 1.00 96.25 99 VAL A N 1
ATOM 784 C CA . VAL A 1 99 ? 17.418 -2.524 -18.403 1.00 96.25 99 VAL A CA 1
ATOM 785 C C . VAL A 1 99 ? 18.811 -2.440 -17.766 1.00 96.25 99 VAL A C 1
ATOM 787 O O . VAL A 1 99 ? 19.515 -3.435 -17.629 1.00 96.25 99 VAL A O 1
ATOM 790 N N . HIS A 1 100 ? 19.194 -1.230 -17.356 1.00 96.25 100 HIS A N 1
ATOM 791 C CA . HIS A 1 100 ? 20.506 -0.909 -16.800 1.00 96.25 100 HIS A CA 1
ATOM 792 C C . HIS A 1 100 ? 20.342 -0.002 -15.563 1.00 96.25 100 HIS A C 1
ATOM 794 O O . HIS A 1 100 ? 19.234 0.490 -15.310 1.00 96.25 100 HIS A O 1
ATOM 800 N N . PRO A 1 101 ? 21.412 0.272 -14.787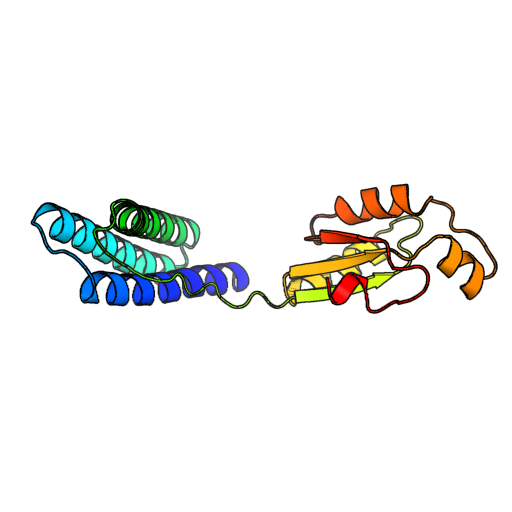 1.00 97.38 101 PRO A N 1
ATOM 801 C CA . PRO A 1 101 ? 21.305 1.002 -13.518 1.00 97.38 101 PRO A CA 1
ATOM 802 C C . PRO A 1 101 ? 20.632 2.379 -13.611 1.00 97.38 101 PRO A C 1
ATOM 804 O O . PRO A 1 101 ? 19.980 2.805 -12.665 1.00 97.38 101 PRO A O 1
ATOM 807 N N . GLY A 1 102 ? 20.726 3.051 -14.763 1.00 97.56 102 GLY A N 1
ATOM 808 C CA . GLY A 1 102 ? 20.051 4.330 -15.004 1.00 97.56 102 GLY A CA 1
ATOM 809 C C . GLY A 1 102 ? 18.525 4.220 -14.947 1.00 97.56 102 GLY A C 1
ATOM 810 O O . GLY A 1 102 ? 17.884 5.045 -14.303 1.00 97.56 102 GLY A O 1
ATOM 811 N N . HIS A 1 103 ? 17.940 3.171 -15.539 1.00 97.69 103 HIS A N 1
ATOM 812 C CA . HIS A 1 103 ? 16.501 2.909 -15.431 1.00 97.69 103 HIS A CA 1
ATOM 813 C C . HIS A 1 103 ? 16.098 2.593 -13.989 1.00 97.69 103 HIS A C 1
ATOM 815 O O . HIS A 1 103 ? 15.095 3.109 -13.506 1.00 97.69 103 HIS A O 1
ATOM 821 N N . VAL A 1 104 ? 16.895 1.779 -13.289 1.00 97.31 104 VAL A N 1
ATOM 822 C CA . VAL A 1 104 ? 16.624 1.418 -11.890 1.00 97.31 104 VAL A CA 1
ATOM 823 C C . VAL A 1 104 ? 16.637 2.659 -11.002 1.00 97.31 104 VAL A C 1
ATOM 825 O O . VAL A 1 104 ? 15.710 2.848 -10.216 1.00 97.31 104 VAL A O 1
ATOM 828 N N . TYR A 1 105 ? 17.641 3.524 -11.157 1.00 97.81 105 TYR A N 1
ATOM 829 C CA . TYR A 1 105 ? 17.733 4.783 -10.424 1.00 97.81 105 TYR A CA 1
ATOM 830 C C . TYR A 1 105 ? 16.536 5.691 -10.723 1.00 97.81 105 TYR A C 1
ATOM 832 O O . TYR A 1 105 ? 15.829 6.092 -9.805 1.00 97.81 105 TYR A O 1
ATOM 840 N N . PHE A 1 106 ? 16.245 5.934 -12.003 1.00 98.00 106 PHE A N 1
ATOM 841 C CA . PHE A 1 106 ? 15.118 6.764 -12.429 1.00 98.00 106 PHE A CA 1
ATOM 842 C C . PHE A 1 106 ? 13.773 6.286 -11.855 1.00 98.00 106 PHE A C 1
ATOM 844 O O . PHE A 1 106 ? 13.033 7.080 -11.277 1.00 98.00 106 PHE A O 1
ATOM 851 N N . LEU A 1 107 ? 13.468 4.988 -11.965 1.00 97.94 107 LEU A N 1
ATOM 852 C CA . LEU A 1 107 ? 12.221 4.422 -11.440 1.00 97.94 107 LEU A CA 1
ATOM 853 C C . LEU A 1 107 ? 12.186 4.460 -9.904 1.00 97.94 107 LEU A C 1
ATOM 855 O O . LEU A 1 107 ? 11.134 4.711 -9.322 1.00 97.94 107 LEU A O 1
ATOM 859 N N . SER A 1 108 ? 13.328 4.272 -9.240 1.00 96.75 108 SER A N 1
ATOM 860 C CA . SER A 1 108 ? 13.423 4.385 -7.778 1.00 96.75 108 SER A CA 1
ATOM 861 C C . SER A 1 108 ? 13.164 5.810 -7.290 1.00 96.75 108 SER A C 1
ATOM 863 O O . SER A 1 108 ? 12.484 5.993 -6.284 1.00 96.75 108 SER A O 1
ATOM 865 N N . GLU A 1 109 ? 13.653 6.828 -8.003 1.00 97.25 109 GLU A N 1
ATOM 866 C CA . GLU A 1 109 ? 13.332 8.224 -7.694 1.00 97.25 109 GLU A CA 1
ATOM 867 C C . GLU A 1 109 ? 11.853 8.534 -7.965 1.00 97.25 109 GLU A C 1
ATOM 869 O O . GLU A 1 109 ? 11.203 9.170 -7.138 1.00 97.25 109 GLU A O 1
ATOM 874 N N . ALA A 1 110 ? 11.286 8.026 -9.065 1.00 96.00 110 ALA A N 1
ATOM 875 C CA . ALA A 1 110 ? 9.875 8.225 -9.396 1.00 96.00 110 ALA A CA 1
ATOM 876 C C . ALA A 1 110 ? 8.923 7.629 -8.337 1.00 96.00 110 ALA A C 1
ATOM 878 O O . ALA A 1 110 ? 7.935 8.267 -7.971 1.00 96.00 110 ALA A O 1
ATOM 879 N N . GLN A 1 111 ? 9.240 6.450 -7.786 1.00 93.88 111 GLN A N 1
ATOM 880 C CA . GLN A 1 111 ? 8.441 5.799 -6.736 1.00 93.88 111 GLN A CA 1
ATOM 881 C C . GLN A 1 111 ? 8.288 6.664 -5.473 1.00 93.88 111 GLN A C 1
ATOM 883 O O . GLN A 1 111 ? 7.271 6.591 -4.786 1.00 93.88 111 GLN A O 1
ATOM 888 N N . LYS A 1 112 ? 9.255 7.533 -5.160 1.00 91.12 112 LYS A N 1
ATOM 889 C CA . LYS A 1 112 ? 9.180 8.392 -3.964 1.00 91.12 112 LYS A CA 1
ATOM 890 C C . LYS A 1 112 ? 8.007 9.376 -4.003 1.00 91.12 112 LYS A C 1
ATOM 892 O O . LYS A 1 112 ? 7.606 9.892 -2.963 1.00 91.12 112 LYS A O 1
ATOM 897 N N . TYR A 1 113 ? 7.450 9.637 -5.185 1.00 89.94 113 TYR A N 1
ATOM 898 C CA . TYR A 1 113 ? 6.318 10.543 -5.369 1.00 89.94 113 TYR A CA 1
ATOM 899 C C . TYR A 1 113 ? 4.955 9.837 -5.280 1.00 89.94 113 TYR A C 1
ATOM 901 O O . TYR A 1 113 ? 3.924 10.516 -5.279 1.00 89.94 113 TYR A O 1
ATOM 909 N N . GLY A 1 114 ? 4.930 8.500 -5.188 1.00 89.25 114 GLY A N 1
ATOM 910 C CA . GLY A 1 114 ? 3.706 7.712 -5.099 1.00 89.25 114 GLY A CA 1
ATOM 911 C C . GLY A 1 114 ? 3.800 6.326 -5.742 1.00 89.25 114 GLY A C 1
ATOM 912 O O . GLY A 1 114 ? 4.868 5.818 -6.070 1.00 89.25 114 GLY A O 1
ATOM 913 N N . LEU A 1 115 ? 2.645 5.694 -5.930 1.00 90.50 115 LEU A N 1
ATOM 914 C CA . LEU A 1 115 ? 2.525 4.373 -6.537 1.00 90.50 115 LEU A CA 1
ATOM 915 C C . LEU A 1 115 ? 2.943 4.439 -8.009 1.00 90.50 115 LEU A C 1
ATOM 917 O O . LEU A 1 115 ? 2.261 5.074 -8.813 1.00 90.50 115 LEU A O 1
ATOM 921 N N . LEU A 1 116 ? 4.072 3.821 -8.353 1.00 95.00 116 LEU A N 1
ATOM 922 C CA . LEU A 1 116 ? 4.661 3.948 -9.681 1.00 95.00 116 LEU A CA 1
ATOM 923 C C . LEU A 1 116 ? 4.037 2.972 -10.682 1.00 95.00 116 LEU A C 1
ATOM 925 O O . LEU A 1 116 ? 4.256 1.761 -10.621 1.00 95.00 116 LEU A O 1
ATOM 929 N N . HIS A 1 117 ? 3.319 3.532 -11.645 1.00 95.38 117 HIS A N 1
ATOM 930 C CA . HIS A 1 117 ? 2.846 2.859 -12.841 1.00 95.38 117 HIS A CA 1
ATOM 931 C C . HIS A 1 117 ? 3.819 3.122 -13.992 1.00 95.38 117 HIS A C 1
ATOM 933 O O . HIS A 1 117 ? 4.223 4.264 -14.223 1.00 95.38 117 HIS A O 1
ATOM 939 N N . VAL A 1 118 ? 4.191 2.076 -14.727 1.00 97.19 118 VAL A N 1
ATOM 940 C CA . VAL A 1 118 ? 5.125 2.186 -15.851 1.00 97.19 118 VAL A CA 1
ATOM 941 C C . VAL A 1 118 ? 4.473 1.742 -17.153 1.00 97.19 118 VAL A C 1
ATOM 943 O O . VAL A 1 118 ? 3.946 0.639 -17.252 1.00 97.19 118 VAL A O 1
ATOM 946 N N . VAL A 1 119 ? 4.555 2.584 -18.179 1.00 97.44 119 VAL A N 1
ATOM 947 C CA . VAL A 1 119 ? 4.137 2.244 -19.540 1.00 97.44 119 VAL A CA 1
ATOM 948 C C . VAL A 1 119 ? 5.368 1.892 -20.367 1.00 97.44 119 VAL A C 1
ATOM 950 O O . VAL A 1 119 ? 6.242 2.728 -20.612 1.00 97.44 119 VAL A O 1
ATOM 953 N N . VAL A 1 120 ? 5.431 0.640 -20.809 1.00 97.19 120 VAL A N 1
ATOM 954 C CA . VAL A 1 120 ? 6.493 0.123 -21.671 1.00 97.19 120 VAL A CA 1
ATOM 955 C C . VAL A 1 120 ? 6.099 0.345 -23.128 1.00 97.19 120 VAL A C 1
ATOM 957 O O . VAL A 1 120 ? 5.052 -0.112 -23.587 1.00 97.19 120 VAL A O 1
ATOM 960 N N . ALA A 1 121 ? 6.931 1.075 -23.869 1.00 95.62 121 ALA A N 1
ATOM 961 C CA . ALA A 1 121 ? 6.660 1.399 -25.266 1.00 95.62 121 ALA A CA 1
ATOM 962 C C . ALA A 1 121 ? 6.604 0.137 -26.144 1.00 95.62 121 ALA A C 1
ATOM 964 O O . ALA A 1 121 ? 7.397 -0.787 -25.952 1.00 95.62 121 ALA A O 1
ATOM 965 N N . ARG A 1 122 ? 5.713 0.137 -27.142 1.00 95.81 122 ARG A N 1
ATOM 966 C CA . ARG A 1 122 ? 5.591 -0.935 -28.143 1.00 95.81 122 ARG A CA 1
ATOM 967 C C . ARG A 1 122 ? 6.799 -1.002 -29.071 1.00 95.81 122 ARG A C 1
ATOM 969 O O . ARG A 1 122 ? 7.399 0.033 -29.373 1.00 95.81 122 ARG A O 1
ATOM 976 N N . ASP A 1 123 ? 7.101 -2.192 -29.580 1.00 96.38 123 ASP A N 1
ATOM 977 C CA . ASP A 1 123 ? 8.175 -2.406 -30.561 1.00 96.38 123 ASP A CA 1
ATOM 978 C C . ASP A 1 123 ? 7.943 -1.562 -31.823 1.00 96.38 123 ASP A C 1
ATOM 980 O O . ASP A 1 123 ? 8.849 -0.876 -32.303 1.00 96.38 123 ASP A O 1
ATOM 984 N N . SER A 1 124 ? 6.693 -1.512 -32.296 1.00 94.50 124 SER A N 1
ATOM 985 C CA . SER A 1 124 ? 6.275 -0.691 -33.439 1.00 94.50 124 SER A CA 1
ATOM 986 C C . SER A 1 124 ? 6.504 0.807 -33.208 1.00 94.50 124 SER A C 1
ATOM 988 O O . SER A 1 124 ? 7.005 1.506 -34.092 1.00 94.50 124 SER A O 1
ATOM 990 N N . SER A 1 125 ? 6.205 1.305 -32.005 1.00 91.62 125 SER A N 1
ATOM 991 C CA . SER A 1 125 ? 6.443 2.701 -31.624 1.00 91.62 125 SER A CA 1
ATOM 992 C C . SER A 1 125 ? 7.934 3.033 -31.586 1.00 91.62 125 SER A C 1
ATOM 994 O O . SER A 1 125 ? 8.335 4.102 -32.049 1.00 91.62 125 SER A O 1
ATOM 996 N N . ILE A 1 126 ? 8.763 2.118 -31.075 1.00 93.62 126 ILE A N 1
ATOM 997 C CA . ILE A 1 126 ? 10.222 2.280 -31.036 1.00 93.62 126 ILE A CA 1
ATOM 998 C C . ILE A 1 126 ? 10.796 2.302 -32.454 1.00 93.62 126 ILE A C 1
ATOM 1000 O O . ILE A 1 126 ? 11.546 3.223 -32.775 1.00 93.62 126 ILE A O 1
ATOM 1004 N N . GLN A 1 127 ? 10.399 1.358 -33.312 1.00 94.50 127 GLN A N 1
ATOM 1005 C CA . GLN A 1 127 ? 10.824 1.304 -34.712 1.00 94.50 127 GLN A CA 1
ATOM 1006 C C . GLN A 1 127 ? 10.464 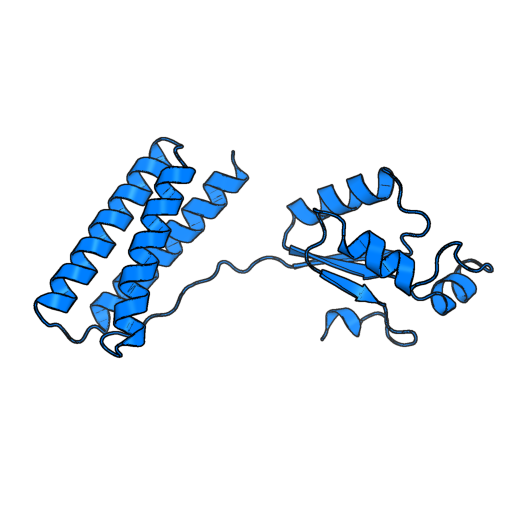2.593 -35.458 1.00 94.50 127 GLN A C 1
ATOM 1008 O O . GLN A 1 127 ? 11.312 3.165 -36.141 1.00 94.50 127 GLN A O 1
ATOM 1013 N N . ARG A 1 128 ? 9.227 3.079 -35.295 1.00 91.56 128 ARG A N 1
ATOM 1014 C CA . ARG A 1 128 ? 8.749 4.311 -35.937 1.00 91.56 128 ARG A CA 1
ATOM 1015 C C . ARG A 1 128 ? 9.533 5.548 -35.490 1.00 91.56 128 ARG A C 1
ATOM 1017 O O . ARG A 1 128 ? 9.843 6.391 -36.320 1.00 91.56 128 ARG A O 1
ATOM 1024 N N . LEU A 1 129 ? 9.836 5.669 -34.194 1.00 89.38 129 LEU A N 1
ATOM 1025 C CA . LEU A 1 129 ? 10.483 6.861 -33.629 1.00 89.38 129 LEU A CA 1
ATOM 1026 C C . LEU A 1 129 ? 12.010 6.849 -33.752 1.00 89.38 129 LEU A C 1
ATOM 1028 O O . LEU A 1 129 ? 12.614 7.893 -33.976 1.00 89.38 129 LEU A O 1
ATOM 1032 N N . LYS A 1 130 ? 12.647 5.690 -33.559 1.00 90.06 130 LYS A N 1
ATOM 1033 C CA . LYS A 1 130 ? 14.112 5.556 -33.510 1.00 90.06 130 LYS A CA 1
ATOM 1034 C C . LYS A 1 130 ? 14.711 4.992 -34.801 1.00 90.06 130 LYS A C 1
ATOM 1036 O O . LYS A 1 130 ? 15.931 4.910 -34.898 1.00 90.06 130 LYS A O 1
ATOM 1041 N N . GLY A 1 131 ? 13.882 4.564 -35.757 1.00 93.44 131 GLY A N 1
ATOM 1042 C CA . GLY A 1 131 ? 14.317 3.983 -37.032 1.00 93.44 131 GLY A CA 1
ATOM 1043 C C . GLY A 1 131 ? 14.925 2.581 -36.922 1.00 93.44 131 GLY A C 1
ATOM 1044 O O . GLY A 1 131 ? 15.421 2.052 -37.912 1.00 93.44 131 GLY A O 1
ATOM 1045 N N . ARG A 1 132 ? 14.892 1.963 -35.738 1.00 93.38 132 ARG A N 1
ATOM 1046 C CA . ARG A 1 132 ? 15.453 0.633 -35.472 1.00 93.38 132 ARG A CA 1
ATOM 1047 C C . ARG A 1 132 ? 14.630 -0.119 -34.426 1.00 93.38 132 ARG A C 1
ATOM 1049 O O . ARG A 1 132 ? 14.055 0.546 -33.554 1.00 93.38 132 ARG A O 1
ATOM 1056 N N . PRO A 1 133 ? 14.604 -1.461 -34.470 1.00 95.06 133 PRO A N 1
ATOM 1057 C CA . PRO A 1 133 ? 13.873 -2.239 -33.486 1.00 95.06 133 PRO A CA 1
ATOM 1058 C C . PRO A 1 133 ? 14.633 -2.236 -32.151 1.00 95.06 133 PRO A C 1
ATOM 1060 O O . PRO A 1 133 ? 15.850 -2.009 -32.135 1.00 95.06 133 PRO A O 1
ATOM 1063 N N . PRO A 1 134 ? 13.937 -2.455 -31.023 1.00 95.81 134 PRO A N 1
ATOM 1064 C CA . PRO A 1 134 ? 14.604 -2.730 -29.757 1.00 95.81 134 PRO A CA 1
ATOM 1065 C C . PRO A 1 134 ? 15.331 -4.079 -29.803 1.00 95.81 134 PRO A C 1
ATOM 1067 O O . PRO A 1 134 ? 15.039 -4.931 -30.643 1.00 95.81 134 PRO A O 1
ATOM 1070 N N . VAL A 1 135 ? 16.283 -4.267 -28.890 1.00 97.44 135 VAL A N 1
ATOM 1071 C CA . VAL A 1 135 ? 17.012 -5.534 -28.740 1.00 97.44 135 VAL A CA 1
ATOM 1072 C C . VAL A 1 135 ? 16.123 -6.591 -28.092 1.00 97.44 135 VAL A C 1
ATOM 1074 O O . VAL A 1 135 ? 16.125 -7.743 -28.519 1.00 97.44 135 VAL A O 1
ATOM 1077 N N . LEU A 1 136 ? 15.363 -6.199 -27.068 1.00 97.62 136 LEU A N 1
ATOM 1078 C CA . LEU A 1 136 ? 14.407 -7.065 -26.386 1.00 97.62 136 LEU A CA 1
ATOM 1079 C C . LEU A 1 136 ? 12.985 -6.815 -26.892 1.00 97.62 136 LEU A C 1
ATOM 1081 O O . LEU A 1 136 ? 12.584 -5.663 -27.098 1.00 97.62 136 LEU A O 1
ATOM 1085 N N . SER A 1 137 ? 12.207 -7.893 -27.019 1.00 97.75 137 SER A N 1
ATOM 1086 C CA . SER A 1 137 ? 10.789 -7.798 -27.372 1.00 97.75 137 SER A CA 1
ATOM 1087 C C . SER A 1 137 ? 10.024 -6.967 -26.340 1.00 97.75 137 SER A C 1
ATOM 1089 O O . SER A 1 137 ? 10.411 -6.875 -25.170 1.00 97.75 137 SER A O 1
ATOM 1091 N N . GLU A 1 138 ? 8.908 -6.365 -26.740 1.00 97.50 138 GLU A N 1
ATOM 1092 C CA . GLU A 1 138 ? 8.060 -5.628 -25.800 1.00 97.50 138 GLU A CA 1
ATOM 1093 C C . GLU A 1 138 ? 7.574 -6.478 -24.617 1.00 97.50 138 GLU A C 1
ATOM 1095 O O . GLU A 1 138 ? 7.467 -5.959 -23.504 1.00 97.50 138 GLU A O 1
ATOM 1100 N N . GLY A 1 139 ? 7.366 -7.783 -24.826 1.00 98.06 139 GLY A N 1
ATOM 1101 C CA . GLY A 1 139 ? 7.021 -8.734 -23.769 1.00 98.06 139 GLY A CA 1
ATOM 1102 C C . GLY A 1 139 ? 8.153 -8.934 -22.760 1.00 98.06 139 GLY A C 1
ATOM 1103 O O . GLY A 1 139 ? 7.924 -8.849 -21.554 1.00 98.06 139 GLY A O 1
ATOM 1104 N N . ASP A 1 140 ? 9.386 -9.120 -23.233 1.00 98.25 140 ASP A N 1
ATOM 1105 C CA . ASP A 1 140 ? 10.548 -9.290 -22.351 1.00 98.25 140 ASP A CA 1
ATOM 1106 C C . ASP A 1 140 ? 10.833 -8.013 -21.558 1.00 98.25 140 ASP A C 1
ATOM 1108 O O . ASP A 1 140 ? 11.061 -8.055 -20.346 1.00 98.25 140 ASP A O 1
ATOM 1112 N N . ARG A 1 141 ? 10.759 -6.853 -22.224 1.00 98.19 141 ARG A N 1
ATOM 1113 C CA . ARG A 1 141 ? 10.911 -5.543 -21.574 1.00 98.19 141 ARG A CA 1
ATOM 1114 C C . ARG A 1 141 ? 9.837 -5.332 -20.511 1.00 98.19 141 ARG A C 1
ATOM 1116 O O . ARG A 1 141 ? 10.163 -4.883 -19.413 1.00 98.19 141 ARG A O 1
ATOM 1123 N N . LEU A 1 142 ? 8.583 -5.692 -20.796 1.00 98.25 142 LEU A N 1
ATOM 1124 C CA . LEU A 1 142 ? 7.501 -5.644 -19.813 1.00 98.25 142 LEU A CA 1
ATOM 1125 C C . LEU A 1 142 ? 7.803 -6.530 -18.604 1.00 98.25 142 LEU A C 1
ATOM 1127 O O . LEU A 1 142 ? 7.697 -6.050 -17.476 1.00 98.25 142 LEU A O 1
ATOM 1131 N N . THR A 1 143 ? 8.188 -7.788 -18.817 1.00 98.31 143 THR A N 1
ATOM 1132 C CA . THR A 1 143 ? 8.510 -8.723 -17.728 1.00 98.31 143 THR A CA 1
ATOM 1133 C C . THR A 1 143 ? 9.646 -8.192 -16.858 1.00 98.31 143 THR A C 1
ATOM 1135 O O . THR A 1 143 ? 9.522 -8.167 -15.632 1.00 98.31 143 THR A O 1
ATOM 1138 N N . LEU A 1 144 ? 10.725 -7.693 -17.469 1.00 97.75 144 LEU A N 1
ATOM 1139 C CA . LEU A 1 144 ? 11.858 -7.131 -16.734 1.00 97.75 144 LEU A CA 1
ATOM 1140 C C . LEU A 1 144 ? 11.447 -5.917 -15.899 1.00 97.75 144 LEU A C 1
ATOM 1142 O O . LEU A 1 144 ? 11.728 -5.878 -14.703 1.00 97.75 144 LEU A O 1
ATOM 1146 N N . VAL A 1 145 ? 10.752 -4.948 -16.501 1.00 98.06 145 VAL A N 1
ATOM 1147 C CA . VAL A 1 145 ? 10.311 -3.727 -15.808 1.00 98.06 145 VAL A CA 1
ATOM 1148 C C . VAL A 1 145 ? 9.320 -4.050 -14.689 1.00 98.06 145 VAL A C 1
ATOM 1150 O O . VAL A 1 145 ? 9.455 -3.509 -13.595 1.00 98.06 145 VAL A O 1
ATOM 1153 N N . SER A 1 146 ? 8.372 -4.962 -14.926 1.00 97.25 146 SER A N 1
ATOM 1154 C CA . SER A 1 146 ? 7.397 -5.415 -13.919 1.00 97.25 146 SER A CA 1
ATOM 1155 C C . SER A 1 146 ? 8.057 -6.087 -12.713 1.00 97.25 146 SER A C 1
ATOM 1157 O O . SER A 1 146 ? 7.491 -6.084 -11.626 1.00 97.25 146 SER A O 1
ATOM 1159 N N . SER A 1 147 ? 9.248 -6.663 -12.897 1.00 97.19 147 SER A N 1
ATOM 1160 C CA . SER A 1 147 ? 9.991 -7.361 -11.841 1.00 97.19 147 SER A CA 1
ATOM 1161 C C . SER A 1 147 ? 10.832 -6.418 -10.969 1.00 97.19 147 SER A C 1
ATOM 1163 O O . SER A 1 147 ? 11.415 -6.846 -9.971 1.00 97.19 147 SER A O 1
ATOM 1165 N N . LEU A 1 148 ? 10.939 -5.134 -11.328 1.00 96.62 148 LEU A N 1
ATOM 1166 C CA . LEU A 1 148 ? 11.718 -4.164 -10.565 1.00 96.62 148 LEU A CA 1
ATOM 1167 C C . LEU A 1 148 ? 10.954 -3.726 -9.311 1.00 96.62 148 LEU A C 1
ATOM 1169 O O . LEU A 1 148 ? 9.852 -3.198 -9.398 1.00 96.62 148 LEU A O 1
ATOM 1173 N N . LYS A 1 149 ? 11.603 -3.829 -8.145 1.00 95.31 149 LYS A N 1
ATOM 1174 C CA . LYS A 1 149 ? 11.066 -3.396 -6.840 1.00 95.31 149 LYS A CA 1
ATOM 1175 C C . LYS A 1 149 ? 10.348 -2.027 -6.828 1.00 95.31 149 LYS A C 1
ATOM 1177 O O . LYS A 1 149 ? 9.330 -1.937 -6.143 1.00 95.31 149 LYS A O 1
ATOM 1182 N N . PRO A 1 150 ? 10.838 -0.957 -7.493 1.00 95.06 150 PRO A N 1
ATOM 1183 C CA . PRO A 1 150 ? 10.146 0.331 -7.462 1.00 95.06 150 PRO A CA 1
ATOM 1184 C C . PRO A 1 150 ? 8.826 0.370 -8.245 1.00 95.06 150 PRO A C 1
ATOM 1186 O O . PRO A 1 150 ? 8.032 1.286 -8.044 1.00 95.06 150 PRO A O 1
ATOM 1189 N N . VAL A 1 151 ? 8.585 -0.589 -9.141 1.00 95.94 151 VAL A N 1
ATOM 1190 C CA . VAL A 1 151 ? 7.429 -0.608 -10.039 1.00 95.94 151 VAL A CA 1
ATOM 1191 C C . VAL A 1 151 ? 6.257 -1.303 -9.356 1.00 95.94 151 VAL A C 1
ATOM 1193 O O . VAL A 1 151 ? 6.333 -2.476 -9.011 1.00 95.94 151 VAL A O 1
ATOM 1196 N N . TYR A 1 152 ? 5.147 -0.585 -9.178 1.00 94.69 152 TYR A N 1
ATOM 1197 C CA . TYR A 1 152 ? 3.913 -1.172 -8.653 1.00 94.69 152 TYR A CA 1
ATOM 1198 C C . TYR A 1 152 ? 3.163 -1.962 -9.726 1.00 94.69 152 TYR A C 1
ATOM 1200 O O . TYR A 1 152 ? 2.680 -3.065 -9.479 1.00 94.69 152 TYR A O 1
ATOM 1208 N N . ARG A 1 153 ? 3.050 -1.385 -10.925 1.00 94.56 153 ARG A N 1
ATOM 1209 C CA . ARG A 1 153 ? 2.409 -2.020 -12.077 1.00 94.56 153 ARG A CA 1
ATOM 1210 C C . ARG A 1 153 ? 3.072 -1.533 -13.352 1.00 94.56 153 ARG A C 1
ATOM 1212 O O . ARG A 1 153 ? 3.243 -0.330 -13.525 1.00 94.56 153 ARG A O 1
ATOM 1219 N N . ALA A 1 154 ? 3.383 -2.446 -14.261 1.00 96.31 154 ALA A N 1
ATOM 1220 C CA . ALA A 1 154 ? 3.780 -2.095 -15.614 1.00 96.31 154 ALA A CA 1
ATOM 1221 C C . ALA A 1 154 ? 2.784 -2.651 -16.632 1.00 96.31 154 ALA A C 1
ATOM 1223 O O . ALA A 1 154 ? 2.190 -3.710 -16.430 1.00 96.31 154 ALA A O 1
ATOM 1224 N N . VAL A 1 155 ? 2.576 -1.900 -17.708 1.00 96.31 155 VAL A N 1
ATOM 1225 C CA . VAL A 1 155 ? 1.687 -2.252 -18.818 1.00 96.31 155 VAL A CA 1
ATOM 1226 C C . VAL A 1 155 ? 2.344 -1.868 -20.135 1.00 96.31 155 VAL A C 1
ATOM 1228 O O . VAL A 1 155 ? 3.220 -1.004 -20.180 1.00 96.31 155 VAL A O 1
ATOM 1231 N N . LEU A 1 156 ? 1.922 -2.501 -21.224 1.00 96.31 156 LEU A N 1
ATOM 1232 C CA . LEU A 1 156 ? 2.325 -2.063 -22.554 1.00 96.31 156 LEU A CA 1
ATOM 1233 C C . LEU A 1 156 ? 1.552 -0.806 -22.952 1.00 96.31 156 LEU A C 1
ATOM 1235 O O . LEU A 1 156 ? 0.380 -0.654 -22.612 1.00 96.31 156 LEU A O 1
ATOM 1239 N N . GLY A 1 157 ? 2.208 0.073 -23.707 1.00 93.81 157 GLY A N 1
ATOM 1240 C CA . GLY A 1 157 ? 1.552 1.218 -24.334 1.00 93.81 157 GLY A CA 1
ATOM 1241 C C . GLY A 1 157 ? 0.445 0.795 -25.303 1.00 93.81 157 GLY A C 1
ATOM 1242 O O . GLY A 1 157 ? 0.363 -0.367 -25.701 1.00 93.81 157 GLY A O 1
ATOM 1243 N N . ASP A 1 158 ? -0.383 1.730 -25.749 1.00 91.06 158 ASP A N 1
ATOM 1244 C CA . ASP A 1 158 ? -1.262 1.482 -26.895 1.00 91.06 158 ASP A CA 1
ATOM 1245 C C . ASP A 1 158 ? -0.519 1.854 -28.200 1.00 91.06 158 ASP A C 1
ATOM 1247 O O . ASP A 1 158 ? 0.260 2.816 -28.210 1.00 91.06 158 ASP A O 1
ATOM 1251 N N . PRO A 1 159 ? -0.699 1.109 -29.304 1.00 82.62 159 PRO A N 1
ATOM 1252 C CA . PRO A 1 159 ? -0.061 1.440 -30.582 1.00 82.62 159 PRO A CA 1
ATOM 1253 C C . PRO A 1 159 ? -0.560 2.749 -31.227 1.00 82.62 159 PRO A C 1
ATOM 1255 O O . PRO A 1 159 ? 0.152 3.328 -32.055 1.00 82.62 159 PRO A O 1
ATOM 1258 N N . HIS A 1 160 ? -1.762 3.209 -30.865 1.00 81.19 160 HIS A N 1
ATOM 1259 C CA . HIS A 1 160 ? -2.467 4.334 -31.486 1.00 81.19 160 HIS A CA 1
ATOM 1260 C C . HIS A 1 160 ? -2.738 5.481 -30.505 1.00 81.19 160 HIS A C 1
ATOM 1262 O O . HIS A 1 160 ? -2.626 6.638 -30.906 1.00 81.19 160 HIS A O 1
ATOM 1268 N N . ASP A 1 161 ? -3.040 5.183 -29.237 1.00 81.94 161 ASP A N 1
ATOM 1269 C CA . ASP A 1 161 ? -3.374 6.189 -28.220 1.00 81.94 161 ASP A CA 1
ATOM 1270 C C . ASP A 1 161 ? -2.501 6.087 -26.961 1.00 81.94 161 ASP A C 1
ATOM 1272 O O . ASP A 1 161 ? -2.753 5.318 -26.034 1.00 81.94 161 ASP A O 1
ATOM 1276 N N . PHE A 1 162 ? -1.488 6.946 -26.878 1.00 74.88 162 PHE A N 1
ATOM 1277 C CA . PHE A 1 162 ? -0.557 6.966 -25.752 1.00 74.88 162 PHE A CA 1
ATOM 1278 C C . PHE A 1 162 ? -1.210 7.259 -24.386 1.00 74.88 162 PHE A C 1
ATOM 1280 O O . PHE A 1 162 ? -0.589 6.954 -23.366 1.00 74.88 162 PHE A O 1
ATOM 1287 N N . LEU A 1 163 ? -2.422 7.831 -24.340 1.00 78.50 163 LEU A N 1
ATOM 1288 C CA . LEU A 1 163 ? -3.142 8.116 -23.093 1.00 78.50 163 LEU A CA 1
ATOM 1289 C C . LEU A 1 163 ? -3.970 6.933 -22.599 1.00 78.50 163 LEU A C 1
ATOM 1291 O O . LEU A 1 163 ? -4.216 6.825 -21.399 1.00 78.50 163 LEU A O 1
ATOM 1295 N N . ARG A 1 164 ? -4.374 6.024 -23.487 1.00 83.31 164 ARG A N 1
ATOM 1296 C CA . ARG A 1 164 ? -5.272 4.916 -23.149 1.00 83.31 164 ARG A CA 1
ATOM 1297 C C . ARG A 1 164 ? -4.807 4.060 -21.959 1.00 83.31 164 ARG A C 1
ATOM 1299 O O . ARG A 1 164 ? -5.613 3.857 -21.056 1.00 83.31 164 ARG A O 1
ATOM 1306 N N . PRO A 1 165 ? -3.526 3.648 -21.850 1.00 77.88 165 PRO A N 1
ATOM 1307 C CA . PRO A 1 165 ? -3.048 2.860 -20.707 1.00 77.88 165 PRO A CA 1
ATOM 1308 C C . PRO A 1 165 ? -3.075 3.600 -19.359 1.00 77.88 165 PRO A C 1
ATOM 1310 O O . PRO A 1 165 ? -2.794 2.999 -18.327 1.00 77.88 165 PRO A O 1
ATOM 1313 N N . VAL A 1 166 ? -3.318 4.913 -19.374 1.00 77.44 166 VAL A N 1
ATOM 1314 C CA . VAL A 1 166 ? -3.405 5.771 -18.185 1.00 77.44 166 VAL A CA 1
ATOM 1315 C C . VAL A 1 166 ? -4.861 5.962 -17.744 1.00 77.44 166 VAL A C 1
ATOM 1317 O O . VAL A 1 166 ? -5.108 6.227 -16.569 1.00 77.44 166 VAL A O 1
ATOM 1320 N N . LEU A 1 167 ? -5.811 5.860 -18.681 1.00 72.94 167 LEU A N 1
ATOM 1321 C CA . LEU A 1 167 ? -7.238 6.110 -18.457 1.00 72.94 167 LEU A CA 1
ATOM 1322 C C . LEU A 1 167 ? -8.019 4.859 -18.012 1.00 72.94 167 LEU A C 1
ATOM 1324 O O . LEU A 1 167 ? -9.095 5.008 -17.435 1.00 72.94 167 LEU A O 1
ATOM 1328 N N . GLU A 1 168 ? -7.485 3.663 -18.273 1.00 60.12 168 GLU A N 1
ATOM 1329 C CA . GLU A 1 168 ? -8.040 2.348 -17.891 1.00 60.12 168 GLU A CA 1
ATOM 1330 C C . GLU A 1 168 ? -7.457 1.826 -16.560 1.00 60.12 168 GLU A C 1
ATOM 1332 O O . GLU A 1 168 ? -8.233 1.271 -15.746 1.00 60.12 168 GLU A O 1
#

Sequence (168 aa):
MAEQAARVRGYVESLSKALEEAKARARWSREVQEIVRLSELYLEDAKYYLSLGDYITATACVAYAEGLLDSLRMLGLTEFSWRRAEVRRVLAAGSFDLVHPGHVYFLSEAQKYGLLHVVVARDSSIQRLKGRPPVLSEGDRLTLVSSLKPVYRAVLGDPHDFLRPVLE